Protein AF-A0A1N6PEX1-F1 (afdb_monomer_lite)

pLDDT: mean 84.76, std 14.22, range [42.59, 96.62]

Radius of gyration: 15.01 Å; chains: 1; bounding box: 24×38×49 Å

Foldseek 3Di:
DDDLQQPPQDPVQVVLLCVLCVVLVADPDPPHDPLNVVLSVQLSVVVSVPVSDSVSSNVVSNVVSVVVVVVVVVVVVVVVPD

Structure (mmCIF, N/CA/C/O backbone):
data_AF-A0A1N6PEX1-F1
#
_entry.id   AF-A0A1N6PEX1-F1
#
loop_
_atom_site.group_PDB
_atom_site.id
_atom_site.type_symbol
_atom_site.label_atom_id
_atom_site.label_alt_id
_atom_site.label_comp_id
_atom_site.label_asym_id
_atom_site.label_entity_id
_atom_site.label_seq_id
_atom_site.pdbx_PDB_ins_code
_atom_site.Cartn_x
_atom_site.Cartn_y
_atom_site.Cartn_z
_atom_site.occupancy
_atom_site.B_iso_or_equiv
_atom_site.auth_seq_id
_atom_site.auth_comp_id
_atom_site.auth_asym_id
_atom_site.auth_atom_id
_atom_site.pdbx_PDB_model_num
ATOM 1 N N . MET A 1 1 ? -1.014 29.399 9.642 1.00 42.59 1 MET A N 1
ATOM 2 C CA . MET A 1 1 ? 0.114 28.479 9.392 1.00 42.59 1 MET A CA 1
ATOM 3 C C . MET A 1 1 ? -0.420 27.084 9.664 1.00 42.59 1 MET A C 1
ATOM 5 O O . MET A 1 1 ? -0.749 26.809 10.808 1.00 42.59 1 MET A O 1
ATOM 9 N N . SER A 1 2 ? -0.687 26.302 8.615 1.00 43.53 2 SER A N 1
ATOM 10 C CA . SER A 1 2 ? -1.262 24.957 8.743 1.00 43.53 2 SER A CA 1
ATOM 11 C C . SER A 1 2 ? -0.208 24.053 9.361 1.00 43.53 2 SER A C 1
ATOM 13 O O . SER A 1 2 ? 0.873 23.916 8.798 1.00 43.53 2 SER A O 1
ATOM 15 N N . SER A 1 3 ? -0.480 23.491 10.532 1.00 50.59 3 SER A N 1
ATOM 16 C CA . SER A 1 3 ? 0.344 22.427 11.088 1.00 50.59 3 SER A CA 1
ATOM 17 C C . SER A 1 3 ? 0.251 21.255 10.113 1.00 50.59 3 SER A C 1
ATOM 19 O O . SER A 1 3 ? -0.816 20.653 10.003 1.00 50.59 3 SER A O 1
ATOM 21 N N . ASP A 1 4 ? 1.316 20.963 9.365 1.00 57.62 4 ASP A N 1
ATOM 22 C CA . ASP A 1 4 ? 1.425 19.719 8.604 1.00 57.62 4 ASP A CA 1
ATOM 23 C C . ASP A 1 4 ? 1.433 18.567 9.615 1.00 57.62 4 ASP A C 1
ATOM 25 O O . ASP A 1 4 ? 2.467 18.164 10.148 1.00 57.62 4 ASP A O 1
ATOM 29 N N . LEU A 1 5 ? 0.229 18.105 9.956 1.00 55.38 5 LEU A N 1
ATOM 30 C CA . LEU A 1 5 ? -0.056 16.991 10.850 1.00 55.38 5 LEU A CA 1
ATOM 31 C C . LEU A 1 5 ? 0.348 15.688 10.152 1.00 55.38 5 LEU A C 1
ATOM 33 O O . LEU A 1 5 ? -0.491 14.857 9.818 1.00 55.38 5 LEU A O 1
ATOM 37 N N . HIS A 1 6 ? 1.644 15.499 9.918 1.00 64.38 6 HIS A N 1
ATOM 38 C CA . HIS A 1 6 ? 2.175 14.174 9.648 1.00 64.38 6 HIS A CA 1
ATOM 39 C C . HIS A 1 6 ? 2.063 13.379 10.944 1.00 64.38 6 HIS A C 1
ATOM 41 O O . HIS A 1 6 ? 2.858 13.568 11.865 1.00 64.38 6 HIS A O 1
ATOM 47 N N . HIS A 1 7 ? 1.050 12.516 11.037 1.00 62.72 7 HIS A N 1
ATOM 48 C CA . HIS A 1 7 ? 0.957 11.578 12.148 1.00 62.72 7 HIS A CA 1
ATOM 49 C C . HIS A 1 7 ? 2.219 10.694 12.119 1.00 62.72 7 HIS A C 1
ATOM 51 O O . HIS A 1 7 ? 2.461 10.031 11.102 1.00 62.72 7 HIS A O 1
ATOM 57 N N . PRO A 1 8 ? 3.076 10.719 13.157 1.00 73.75 8 PRO A N 1
ATOM 58 C CA . PRO A 1 8 ? 4.259 9.872 13.181 1.00 73.75 8 PRO A CA 1
ATOM 59 C C . PRO A 1 8 ? 3.815 8.407 13.183 1.00 73.75 8 PRO A C 1
ATOM 61 O O . PRO A 1 8 ? 2.962 8.021 13.976 1.00 73.75 8 PRO A O 1
ATOM 64 N N . ILE A 1 9 ? 4.376 7.601 12.277 1.00 77.88 9 ILE A N 1
ATOM 65 C CA . ILE A 1 9 ? 4.028 6.182 12.146 1.00 77.88 9 ILE A CA 1
ATOM 66 C C . ILE A 1 9 ? 4.636 5.420 13.330 1.00 77.88 9 ILE A C 1
ATOM 68 O O . ILE A 1 9 ? 5.858 5.296 13.437 1.00 77.88 9 ILE A O 1
ATOM 72 N N . GLY A 1 10 ? 3.782 4.898 14.204 1.00 83.12 10 GLY A N 1
ATOM 73 C CA . GLY A 1 10 ? 4.147 4.007 15.300 1.00 83.12 10 GLY A CA 1
ATOM 74 C C . GLY A 1 10 ? 4.185 2.527 14.899 1.00 83.12 10 GLY A C 1
ATOM 75 O O . GLY A 1 10 ? 3.834 2.125 13.790 1.00 83.12 10 GLY A O 1
ATOM 76 N N . SER A 1 11 ? 4.581 1.666 15.838 1.00 80.94 11 SER A N 1
ATOM 77 C CA . SER A 1 11 ? 4.654 0.209 15.628 1.00 80.94 11 SER A CA 1
ATOM 78 C C . SER A 1 11 ? 3.292 -0.445 15.352 1.00 80.94 11 SER A C 1
ATOM 80 O O . SER A 1 11 ? 3.200 -1.400 14.573 1.00 80.94 11 SER A O 1
ATOM 82 N N . PHE A 1 12 ? 2.221 0.075 15.958 1.00 83.81 12 PHE A N 1
ATOM 83 C CA . PHE A 1 12 ? 0.851 -0.372 15.695 1.00 83.81 12 PHE A CA 1
ATOM 84 C C . PHE A 1 12 ? 0.413 -0.029 14.265 1.00 83.81 12 PHE A C 1
ATOM 86 O O . PHE A 1 12 ? -0.110 -0.888 13.553 1.00 83.81 12 PHE A O 1
ATOM 93 N N . ASP A 1 13 ? 0.735 1.180 13.806 1.00 87.44 13 ASP A N 1
ATOM 94 C CA . ASP A 1 13 ? 0.449 1.644 12.447 1.00 87.44 13 ASP A CA 1
ATOM 95 C C . ASP A 1 13 ? 1.158 0.772 11.405 1.00 87.44 13 ASP A C 1
ATOM 97 O O . ASP A 1 13 ? 0.547 0.342 10.427 1.00 87.44 13 ASP A O 1
ATOM 101 N N . ILE A 1 14 ? 2.422 0.406 11.660 1.00 89.12 14 ILE A N 1
ATOM 102 C CA . ILE A 1 14 ? 3.179 -0.532 10.815 1.00 89.12 14 ILE A CA 1
ATOM 103 C C . ILE A 1 14 ? 2.454 -1.876 10.696 1.00 89.12 14 ILE A C 1
ATOM 105 O O . ILE A 1 14 ? 2.432 -2.468 9.619 1.00 89.12 14 ILE A O 1
ATOM 109 N N . SER A 1 15 ? 1.836 -2.363 11.774 1.00 91.25 15 SER A N 1
ATOM 110 C CA . SER A 1 15 ? 1.100 -3.631 11.745 1.00 91.25 15 SER A CA 1
ATOM 111 C C . SER A 1 15 ? -0.163 -3.544 10.886 1.00 91.25 15 SER A C 1
ATOM 113 O O . SER A 1 15 ? -0.436 -4.478 10.128 1.00 91.25 15 SER A O 1
ATOM 115 N N . ILE A 1 16 ? -0.887 -2.421 10.937 1.00 91.38 16 ILE A N 1
ATOM 116 C CA . ILE A 1 16 ? -2.053 -2.167 10.077 1.00 91.38 16 ILE A CA 1
ATOM 117 C C . ILE A 1 16 ? -1.628 -2.072 8.609 1.00 91.38 16 ILE A C 1
ATOM 119 O O . ILE A 1 16 ? -2.203 -2.754 7.758 1.00 91.38 16 ILE A O 1
ATOM 123 N N . ILE A 1 17 ? -0.595 -1.276 8.321 1.00 92.69 17 ILE A N 1
ATOM 124 C CA . ILE A 1 17 ? -0.051 -1.085 6.970 1.00 92.69 17 ILE A CA 1
ATOM 125 C C . ILE A 1 17 ? 0.423 -2.422 6.394 1.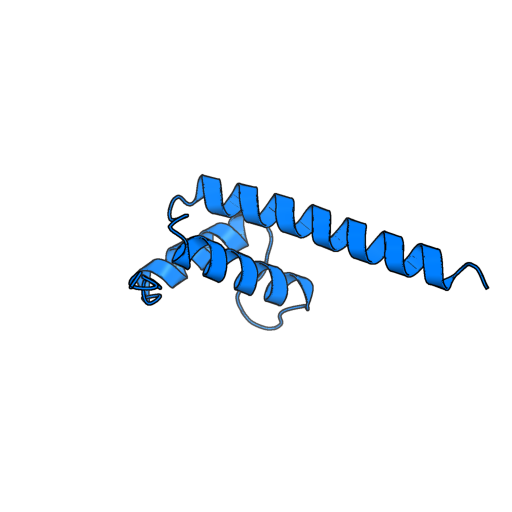00 92.69 17 ILE A C 1
ATOM 127 O O . ILE A 1 17 ? 0.045 -2.788 5.282 1.00 92.69 17 ILE A O 1
ATOM 131 N N . ARG A 1 18 ? 1.191 -3.196 7.168 1.00 93.81 18 ARG A N 1
ATOM 132 C CA . ARG A 1 18 ? 1.667 -4.522 6.762 1.00 93.81 18 ARG A CA 1
ATOM 133 C C . ARG A 1 18 ? 0.511 -5.471 6.459 1.00 93.81 18 ARG A C 1
ATOM 135 O O . ARG A 1 18 ? 0.574 -6.200 5.471 1.00 93.81 18 ARG A O 1
ATOM 142 N N . ASN A 1 19 ? -0.537 -5.470 7.284 1.00 93.75 19 ASN A N 1
ATOM 143 C CA . ASN A 1 19 ? -1.691 -6.334 7.049 1.00 93.75 19 ASN A CA 1
ATOM 144 C C . ASN A 1 19 ? -2.434 -5.931 5.766 1.00 93.75 19 ASN A C 1
ATOM 146 O O . ASN A 1 19 ? -2.762 -6.791 4.953 1.00 93.75 19 ASN A O 1
ATOM 150 N N . ALA A 1 20 ? -2.629 -4.628 5.542 1.00 95.12 20 ALA A N 1
ATOM 151 C CA . ALA A 1 20 ? -3.240 -4.121 4.317 1.00 95.12 20 ALA A CA 1
ATOM 152 C C . ALA A 1 20 ? -2.439 -4.523 3.066 1.00 95.12 20 ALA A C 1
ATOM 154 O O . ALA A 1 20 ? -3.015 -5.030 2.106 1.00 95.12 20 ALA A O 1
ATOM 155 N N . LEU A 1 21 ? -1.110 -4.378 3.100 1.00 95.25 21 LEU A N 1
ATOM 156 C CA . LEU A 1 21 ? -0.229 -4.780 2.000 1.00 95.25 21 LEU A CA 1
ATOM 157 C C . LEU A 1 21 ? -0.320 -6.280 1.714 1.00 95.25 21 LEU A C 1
ATOM 159 O O . LEU A 1 21 ? -0.499 -6.666 0.562 1.00 95.25 21 LEU A O 1
ATOM 163 N N . ARG A 1 22 ? -0.293 -7.120 2.754 1.00 94.94 22 ARG A N 1
ATOM 164 C CA . ARG A 1 22 ? -0.443 -8.574 2.608 1.00 94.94 22 ARG A CA 1
ATOM 165 C C . ARG A 1 22 ? -1.794 -8.957 1.998 1.00 94.94 22 ARG A C 1
ATOM 167 O O . ARG A 1 22 ? -1.839 -9.841 1.148 1.00 94.94 22 ARG A O 1
ATOM 174 N N . HIS A 1 23 ? -2.881 -8.303 2.407 1.00 95.31 23 HIS A N 1
ATOM 175 C CA . HIS A 1 23 ? -4.211 -8.536 1.830 1.00 95.31 23 HIS A CA 1
ATOM 176 C C . HIS A 1 23 ? -4.316 -8.091 0.367 1.00 95.31 23 HIS A C 1
ATOM 178 O O . HIS A 1 23 ? -5.026 -8.725 -0.407 1.00 95.31 23 HIS A O 1
ATOM 184 N N . ALA A 1 24 ? -3.586 -7.045 -0.014 1.00 93.81 24 ALA A N 1
ATOM 185 C CA . ALA A 1 24 ? -3.444 -6.595 -1.396 1.00 93.81 24 ALA A CA 1
ATOM 186 C C . ALA A 1 24 ? -2.451 -7.449 -2.221 1.00 93.81 24 ALA A C 1
ATOM 188 O O . ALA A 1 24 ? -2.246 -7.192 -3.401 1.00 93.81 24 ALA A O 1
ATOM 189 N N . GLY A 1 25 ? -1.836 -8.477 -1.621 1.00 94.00 25 GLY A N 1
ATOM 190 C CA . GLY A 1 25 ? -0.902 -9.383 -2.297 1.00 94.00 25 GLY A CA 1
ATOM 191 C C . GLY A 1 25 ? 0.550 -8.896 -2.350 1.00 94.00 25 GLY A C 1
ATOM 192 O O . GLY A 1 25 ? 1.377 -9.541 -2.990 1.00 94.00 25 GLY A O 1
ATOM 193 N N . PHE A 1 26 ? 0.883 -7.800 -1.665 1.00 94.56 26 PHE A N 1
ATOM 194 C CA . PHE A 1 26 ? 2.241 -7.258 -1.604 1.00 94.56 26 PHE A CA 1
ATOM 195 C C . PHE A 1 26 ? 3.066 -7.877 -0.483 1.00 94.56 26 PHE A C 1
ATOM 197 O O . PHE A 1 26 ? 2.570 -8.192 0.606 1.00 94.56 26 PHE A O 1
ATOM 204 N N . ARG A 1 27 ? 4.371 -7.987 -0.734 1.00 90.25 27 ARG A N 1
ATOM 205 C CA . ARG A 1 27 ? 5.349 -8.339 0.295 1.00 90.25 27 ARG A CA 1
ATOM 206 C C . ARG A 1 27 ? 5.735 -7.091 1.085 1.00 90.25 27 ARG A C 1
ATOM 208 O O . ARG A 1 27 ? 5.817 -5.992 0.546 1.00 90.25 27 ARG A O 1
ATOM 215 N N . TYR A 1 28 ? 6.014 -7.274 2.371 1.00 82.81 28 TYR A N 1
ATOM 216 C CA . TYR A 1 28 ? 6.526 -6.216 3.253 1.00 82.81 28 TYR A CA 1
ATOM 217 C C . TYR A 1 28 ? 7.812 -6.628 3.989 1.00 82.81 28 TYR A C 1
ATOM 219 O O . TYR A 1 28 ? 8.342 -5.883 4.805 1.00 82.81 28 TYR A O 1
ATOM 227 N N . GLU A 1 29 ? 8.327 -7.819 3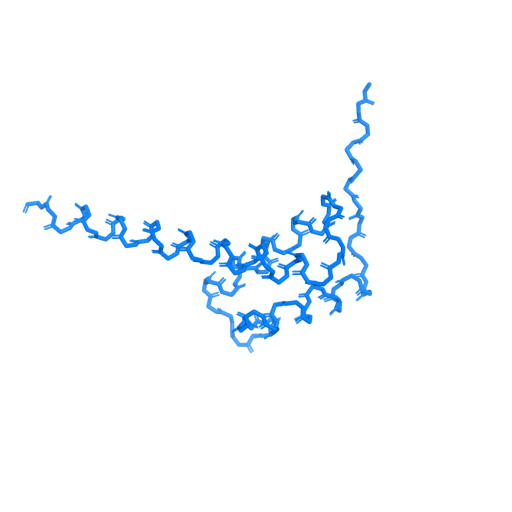.680 1.00 84.25 29 GLU A N 1
ATOM 228 C CA . GLU A 1 29 ? 9.577 -8.369 4.199 1.00 84.25 29 GLU A CA 1
ATOM 229 C C . GLU A 1 29 ? 10.462 -8.794 3.023 1.00 84.25 29 GLU A C 1
ATOM 231 O O . GLU A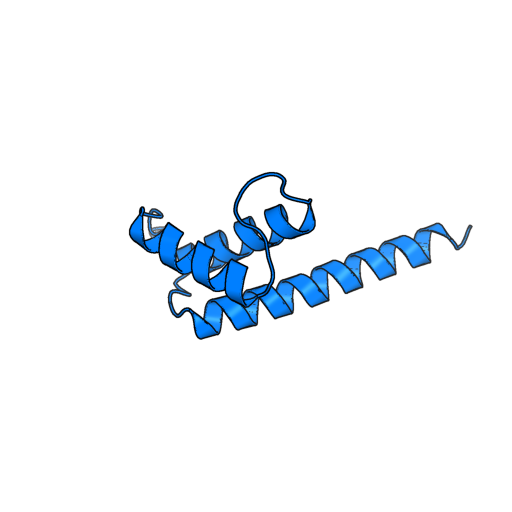 1 29 ? 9.960 -9.236 1.980 1.00 84.25 29 GLU A O 1
ATOM 236 N N . GLU A 1 30 ? 11.777 -8.632 3.181 1.00 78.75 30 GLU A N 1
ATOM 237 C CA . GLU A 1 30 ? 12.737 -8.887 2.112 1.00 78.75 30 GLU A CA 1
ATOM 238 C C . GLU A 1 30 ? 12.720 -10.345 1.614 1.00 78.75 30 GLU A C 1
ATOM 240 O O . GLU A 1 30 ? 12.394 -11.271 2.361 1.00 78.75 30 GLU A O 1
ATOM 245 N N . PRO A 1 31 ? 13.094 -10.581 0.343 1.00 81.38 31 PRO A N 1
ATOM 246 C CA . PRO A 1 31 ? 13.355 -9.591 -0.709 1.00 81.38 31 PRO A CA 1
ATOM 247 C C . PRO A 1 31 ? 12.075 -8.913 -1.231 1.00 81.38 31 PRO A C 1
ATOM 249 O O . PRO A 1 31 ? 11.068 -9.575 -1.476 1.00 81.38 31 PRO A O 1
ATOM 252 N N . LEU A 1 32 ? 12.148 -7.594 -1.449 1.00 87.69 32 LEU A N 1
ATOM 253 C CA . LEU A 1 32 ? 11.070 -6.779 -2.023 1.00 87.69 32 LEU A CA 1
ATOM 254 C C . LEU A 1 32 ? 11.388 -6.406 -3.472 1.00 87.69 32 LEU A C 1
ATOM 256 O O . LEU A 1 32 ? 12.484 -5.910 -3.758 1.00 87.69 32 LEU A O 1
ATOM 260 N N . CYS A 1 33 ? 10.427 -6.584 -4.380 1.00 90.75 33 CYS A N 1
ATOM 261 C CA . CYS A 1 33 ? 10.540 -6.021 -5.724 1.00 90.75 33 CYS A CA 1
ATOM 262 C C . CYS A 1 33 ? 10.227 -4.511 -5.715 1.00 90.75 33 CYS A C 1
ATOM 264 O O . CYS A 1 33 ? 9.787 -3.946 -4.712 1.00 90.75 33 CYS A O 1
ATOM 266 N N . GLU A 1 34 ? 10.471 -3.812 -6.827 1.00 90.69 34 GLU A N 1
ATOM 267 C CA . GLU A 1 34 ? 10.172 -2.373 -6.918 1.00 90.69 34 GLU A CA 1
ATOM 268 C C . GLU A 1 34 ? 8.692 -2.058 -6.683 1.00 90.69 34 GLU A C 1
ATOM 270 O O . GLU A 1 34 ? 8.378 -1.049 -6.046 1.00 90.69 34 GLU A O 1
ATOM 275 N N . LEU A 1 35 ? 7.800 -2.937 -7.150 1.00 92.12 35 LEU A N 1
ATOM 276 C CA . LEU A 1 35 ? 6.362 -2.783 -6.965 1.00 92.12 35 LEU A CA 1
ATOM 277 C C . LEU A 1 35 ? 5.978 -2.913 -5.484 1.00 92.12 35 LEU A C 1
ATOM 279 O O . LEU A 1 35 ? 5.252 -2.057 -4.988 1.00 92.12 35 LEU A O 1
ATOM 283 N N . ASP A 1 36 ? 6.545 -3.887 -4.760 1.00 93.94 36 ASP A N 1
ATOM 284 C CA . ASP A 1 36 ? 6.345 -4.037 -3.309 1.00 93.94 36 ASP A CA 1
ATOM 285 C C . ASP A 1 36 ? 6.803 -2.782 -2.549 1.00 93.94 36 ASP A C 1
ATOM 287 O O . ASP A 1 36 ? 6.080 -2.241 -1.709 1.00 93.94 36 ASP A O 1
ATOM 291 N N . ARG A 1 37 ? 7.996 -2.263 -2.879 1.00 93.31 37 ARG A N 1
ATOM 292 C CA . ARG A 1 37 ? 8.526 -1.033 -2.263 1.00 93.31 37 ARG A CA 1
ATOM 293 C C . ARG A 1 37 ? 7.642 0.178 -2.565 1.00 93.31 37 ARG A C 1
ATOM 295 O O . ARG A 1 37 ? 7.468 1.042 -1.706 1.00 93.31 37 ARG A O 1
ATOM 302 N N . GLY A 1 38 ? 7.114 0.269 -3.784 1.00 94.31 38 GLY A N 1
ATOM 303 C CA . GLY A 1 38 ? 6.192 1.328 -4.185 1.00 94.31 38 GLY A CA 1
ATOM 304 C C . GLY A 1 38 ? 4.864 1.253 -3.431 1.00 94.31 38 GLY A C 1
ATOM 305 O O . GLY A 1 38 ? 4.442 2.264 -2.867 1.00 94.31 38 GLY A O 1
ATOM 306 N N . ALA A 1 39 ? 4.276 0.058 -3.332 1.00 95.38 39 ALA A N 1
ATOM 307 C CA . ALA A 1 39 ? 3.042 -0.182 -2.591 1.00 95.38 39 ALA A CA 1
ATOM 308 C C . ALA A 1 39 ? 3.207 0.187 -1.111 1.00 95.38 39 ALA A C 1
ATOM 310 O O . ALA A 1 39 ? 2.379 0.909 -0.557 1.00 95.38 39 ALA A O 1
ATOM 311 N N . ALA A 1 40 ? 4.323 -0.216 -0.493 1.00 94.06 40 ALA A N 1
ATOM 312 C CA . ALA A 1 40 ? 4.651 0.127 0.887 1.00 94.06 40 ALA A CA 1
ATOM 313 C C . ALA A 1 40 ? 4.733 1.645 1.118 1.00 94.06 40 ALA A C 1
ATOM 315 O O . ALA A 1 40 ? 4.090 2.168 2.031 1.00 94.06 40 ALA A O 1
ATOM 316 N N . ARG A 1 41 ? 5.465 2.376 0.263 1.00 93.56 41 ARG A N 1
ATOM 317 C CA . ARG A 1 41 ? 5.553 3.846 0.346 1.00 93.56 41 ARG A CA 1
ATOM 318 C C . ARG A 1 41 ? 4.192 4.514 0.165 1.00 93.56 41 ARG A C 1
ATOM 320 O O . ARG A 1 41 ? 3.887 5.484 0.862 1.00 93.56 41 ARG A O 1
ATOM 327 N N . HIS A 1 42 ? 3.378 4.006 -0.760 1.00 95.62 42 HIS A N 1
ATOM 328 C CA . HIS A 1 42 ? 2.047 4.544 -1.005 1.00 95.62 42 HIS A CA 1
ATOM 329 C C . HIS A 1 42 ? 1.129 4.333 0.207 1.00 95.62 42 HIS A C 1
ATOM 331 O O . HIS A 1 42 ? 0.525 5.291 0.686 1.00 95.62 42 HIS A O 1
ATOM 337 N N . ALA A 1 43 ? 1.106 3.121 0.769 1.00 95.19 43 ALA A N 1
ATOM 338 C CA . ALA A 1 43 ? 0.328 2.795 1.963 1.00 95.19 43 ALA A CA 1
ATOM 339 C C . ALA A 1 43 ? 0.728 3.653 3.177 1.00 95.19 43 ALA A C 1
ATOM 341 O O . ALA A 1 43 ? -0.144 4.203 3.846 1.00 95.19 43 ALA A O 1
ATOM 342 N N . MET A 1 44 ? 2.031 3.841 3.423 1.00 93.69 44 MET A N 1
ATOM 343 C CA . MET A 1 44 ? 2.525 4.736 4.482 1.00 93.69 44 MET A CA 1
ATOM 344 C C . MET A 1 44 ? 2.053 6.179 4.285 1.00 93.69 44 MET A C 1
ATOM 346 O O . MET A 1 44 ? 1.594 6.817 5.229 1.00 93.69 44 MET A O 1
ATOM 350 N N . THR A 1 45 ? 2.129 6.682 3.050 1.00 93.56 45 THR A N 1
ATOM 351 C CA . THR A 1 45 ? 1.699 8.046 2.715 1.00 93.56 45 THR A CA 1
ATOM 352 C C . THR A 1 45 ? 0.202 8.235 2.953 1.00 93.56 45 THR A C 1
ATOM 354 O O . THR A 1 45 ? -0.212 9.260 3.490 1.00 93.56 45 THR A O 1
ATOM 357 N N . LEU A 1 46 ? -0.623 7.262 2.557 1.00 94.06 46 LEU A N 1
ATOM 358 C CA . LEU A 1 46 ? -2.069 7.292 2.790 1.00 94.06 46 LEU A CA 1
ATOM 359 C C . LEU A 1 46 ? -2.398 7.262 4.282 1.00 94.06 46 LEU A C 1
ATOM 361 O O . LEU A 1 46 ? -3.239 8.037 4.736 1.00 94.06 46 LEU A O 1
ATOM 365 N N . TYR A 1 47 ? -1.696 6.421 5.040 1.00 92.69 47 TYR A N 1
ATOM 366 C CA . TYR A 1 47 ? -1.866 6.335 6.484 1.00 92.69 47 TYR A CA 1
ATOM 367 C C . TYR A 1 47 ? -1.557 7.675 7.158 1.00 92.69 47 TYR A C 1
ATOM 369 O O . TYR A 1 47 ? -2.390 8.206 7.879 1.00 92.69 47 TYR A O 1
ATOM 377 N N . GLN A 1 48 ? -0.418 8.294 6.832 1.00 90.44 48 GLN A N 1
ATOM 378 C CA . GLN A 1 48 ? -0.050 9.619 7.350 1.00 90.44 48 GLN A CA 1
ATOM 379 C C . GLN A 1 48 ? -1.054 10.721 6.987 1.00 90.44 48 GLN A C 1
ATOM 381 O O . GLN A 1 48 ? -1.145 11.718 7.697 1.00 90.44 48 GLN A O 1
ATOM 386 N N . LYS A 1 49 ? -1.801 10.549 5.890 1.00 90.50 49 LYS A N 1
ATOM 387 C CA . LYS A 1 49 ? -2.861 11.462 5.436 1.00 90.50 49 LYS A CA 1
ATOM 388 C C . LYS A 1 49 ? -4.236 11.165 6.049 1.00 90.50 49 LYS A C 1
ATOM 390 O O . LYS A 1 49 ? -5.207 11.817 5.675 1.00 90.50 49 LYS A O 1
ATOM 395 N N . GLY A 1 50 ? -4.334 10.210 6.974 1.00 90.00 50 GLY A N 1
ATOM 396 C CA . GLY A 1 50 ? -5.561 9.907 7.714 1.00 90.00 50 GLY A CA 1
ATOM 397 C C . GLY A 1 50 ? -6.332 8.678 7.231 1.00 90.00 50 GLY A C 1
ATOM 398 O O . GLY A 1 50 ? -7.394 8.377 7.777 1.00 90.00 50 GLY A O 1
ATOM 399 N N . VAL A 1 51 ? -5.829 7.937 6.236 1.00 91.75 51 VAL A N 1
ATOM 400 C CA . VAL A 1 51 ? -6.472 6.696 5.771 1.00 91.75 51 VAL A CA 1
ATOM 401 C C . VAL A 1 51 ? -6.039 5.543 6.675 1.00 91.75 51 VAL A C 1
ATOM 403 O O . VAL A 1 51 ? -5.117 4.795 6.366 1.00 91.75 51 VAL A O 1
ATOM 406 N N . HIS A 1 52 ? -6.684 5.417 7.833 1.00 90.12 52 HIS A N 1
ATOM 407 C CA . HIS A 1 52 ? -6.312 4.413 8.841 1.00 90.12 52 HIS A CA 1
ATOM 408 C C . HIS A 1 52 ? -7.122 3.114 8.736 1.00 90.12 52 HIS A C 1
ATOM 410 O O . HIS A 1 52 ? -6.751 2.089 9.310 1.00 90.12 52 HIS A O 1
ATOM 416 N N . ARG A 1 53 ? -8.254 3.130 8.022 1.00 91.38 53 ARG A N 1
ATOM 417 C CA . ARG A 1 53 ? -9.112 1.949 7.893 1.00 91.38 53 ARG A CA 1
ATOM 418 C C . ARG A 1 53 ? -8.478 0.951 6.936 1.00 91.38 53 ARG A C 1
ATOM 420 O O . ARG A 1 53 ? -8.216 1.261 5.778 1.00 91.38 53 ARG A O 1
ATOM 427 N N . SER A 1 54 ? -8.302 -0.281 7.409 1.00 89.12 54 SER A N 1
ATOM 428 C CA . SER A 1 54 ? -7.648 -1.342 6.637 1.00 89.12 54 SER A CA 1
ATOM 429 C C . SER A 1 54 ? -8.307 -1.580 5.272 1.00 89.12 54 SER A C 1
ATOM 431 O O . SER A 1 54 ? -7.597 -1.662 4.277 1.00 89.12 54 SER A O 1
ATOM 433 N N . GLY A 1 55 ? -9.643 -1.606 5.187 1.00 93.19 55 GLY A N 1
ATOM 434 C CA . GLY A 1 55 ? -10.345 -1.789 3.907 1.00 93.19 55 GLY A CA 1
ATOM 435 C C . GLY A 1 55 ? -10.112 -0.655 2.899 1.00 93.19 55 GLY A C 1
ATOM 436 O O . GLY A 1 55 ? -9.972 -0.908 1.702 1.00 93.19 55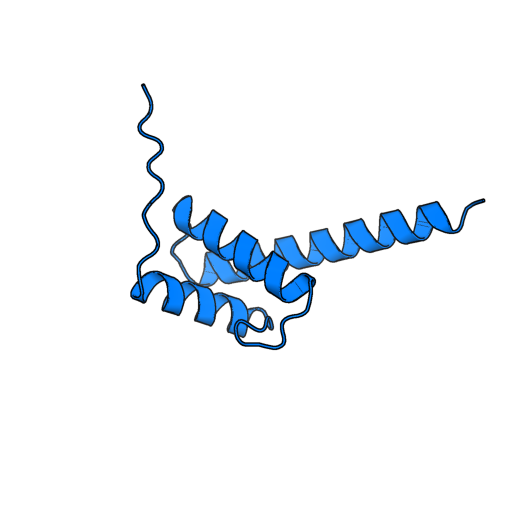 GLY A O 1
ATOM 437 N N . GLU A 1 56 ? -10.010 0.586 3.381 1.00 94.75 56 GLU A N 1
ATOM 438 C CA . GLU A 1 56 ? -9.723 1.758 2.545 1.00 94.75 56 GLU A CA 1
ATOM 439 C C . GLU A 1 56 ? -8.269 1.734 2.060 1.00 94.75 56 GLU A C 1
ATOM 441 O O . GLU A 1 56 ? -8.018 1.948 0.875 1.00 94.75 56 GLU A O 1
ATOM 446 N N . LEU A 1 57 ? -7.323 1.373 2.937 1.00 94.94 57 LEU A N 1
ATOM 447 C CA . LEU A 1 57 ? -5.917 1.172 2.570 1.00 94.94 57 LEU A CA 1
ATOM 448 C C . LEU A 1 57 ? -5.749 0.081 1.511 1.00 94.94 57 LEU A C 1
ATOM 450 O O . LEU A 1 57 ? -5.058 0.309 0.524 1.00 94.94 57 LEU A O 1
ATOM 454 N N . ILE A 1 58 ? -6.386 -1.081 1.690 1.00 96.56 58 ILE A N 1
ATOM 455 C CA . ILE A 1 58 ? -6.318 -2.195 0.728 1.00 96.56 58 ILE A CA 1
ATOM 456 C C . ILE A 1 58 ? -6.820 -1.734 -0.644 1.00 96.56 58 ILE A C 1
ATOM 458 O O . ILE A 1 58 ? -6.139 -1.920 -1.651 1.00 96.56 58 ILE A O 1
ATOM 462 N N . SER A 1 59 ? -7.988 -1.088 -0.678 1.00 96.62 59 SER A N 1
ATOM 463 C CA . SER A 1 59 ? -8.598 -0.615 -1.925 1.00 96.62 59 SER A CA 1
ATOM 464 C C . SER A 1 59 ? -7.724 0.427 -2.627 1.00 96.62 59 SER A C 1
ATOM 466 O O . SER A 1 59 ? -7.519 0.352 -3.837 1.00 96.62 59 SER A O 1
ATOM 468 N N . ALA A 1 60 ? -7.165 1.374 -1.871 1.00 96.06 60 ALA A N 1
ATOM 469 C CA . ALA A 1 60 ? -6.312 2.424 -2.414 1.00 96.06 60 ALA A CA 1
ATOM 470 C C . ALA A 1 60 ? -4.965 1.886 -2.924 1.00 96.06 60 ALA A C 1
ATOM 472 O O . ALA A 1 60 ? -4.495 2.307 -3.979 1.00 96.06 60 ALA A O 1
ATOM 473 N N . VAL A 1 61 ? -4.364 0.923 -2.219 1.00 96.50 61 VAL A N 1
ATOM 474 C CA . VAL A 1 61 ? -3.127 0.259 -2.653 1.00 96.50 61 VAL A CA 1
ATOM 475 C C . VAL A 1 61 ? -3.349 -0.549 -3.934 1.00 96.50 61 VAL A C 1
ATOM 477 O O . VAL A 1 61 ? -2.526 -0.452 -4.843 1.00 96.50 61 VAL A O 1
ATOM 480 N N . ASN A 1 62 ? -4.459 -1.286 -4.048 1.00 96.19 62 ASN A N 1
ATOM 481 C CA . ASN A 1 62 ? -4.804 -2.005 -5.280 1.00 96.19 62 ASN A CA 1
ATOM 482 C C . ASN A 1 62 ? -4.981 -1.041 -6.460 1.00 96.19 62 ASN A C 1
ATOM 484 O O . ASN A 1 62 ? -4.369 -1.232 -7.508 1.00 96.19 62 ASN A O 1
ATOM 488 N N . LEU A 1 63 ? -5.733 0.047 -6.262 1.00 96.25 63 LEU A N 1
ATOM 489 C CA . LEU A 1 63 ? -5.925 1.066 -7.294 1.00 96.25 63 LEU A CA 1
ATOM 490 C C . LEU A 1 63 ? -4.594 1.692 -7.739 1.00 96.25 63 LEU A C 1
ATOM 492 O O . LEU A 1 63 ? -4.365 1.899 -8.931 1.00 96.25 63 LEU A O 1
ATOM 496 N N . TRP A 1 64 ? -3.706 1.992 -6.790 1.00 96.31 64 TRP A N 1
ATOM 497 C CA . TRP A 1 64 ? -2.373 2.501 -7.098 1.00 96.31 64 TRP A CA 1
ATOM 498 C C . TRP A 1 64 ? -1.548 1.493 -7.907 1.00 96.31 64 TRP A C 1
ATOM 500 O O . TRP A 1 64 ? -0.869 1.880 -8.858 1.00 96.31 64 TRP A O 1
ATOM 510 N N . ALA A 1 65 ? -1.617 0.207 -7.560 1.00 94.44 65 ALA A N 1
ATOM 511 C CA . ALA A 1 65 ? -0.880 -0.839 -8.257 1.00 94.44 65 ALA A CA 1
ATOM 512 C C . ALA A 1 65 ? -1.349 -0.994 -9.707 1.00 94.44 65 ALA A C 1
ATOM 514 O O . ALA A 1 65 ? -0.511 -1.032 -10.611 1.00 94.44 65 ALA A O 1
ATOM 515 N N . ASP A 1 66 ? -2.663 -0.984 -9.940 1.00 93.50 66 ASP A N 1
ATOM 516 C CA . ASP A 1 66 ? -3.238 -0.999 -11.287 1.00 93.50 66 ASP A CA 1
ATOM 517 C C . ASP A 1 66 ? -2.705 0.179 -12.111 1.00 93.50 66 ASP A C 1
ATOM 519 O O . ASP A 1 66 ? -2.204 0.010 -13.226 1.00 93.50 66 ASP A O 1
ATOM 523 N N . GLN A 1 67 ? -2.724 1.386 -11.538 1.00 93.31 67 GLN A N 1
ATOM 524 C CA . GLN A 1 67 ? -2.205 2.588 -12.192 1.00 93.31 67 GLN A CA 1
ATOM 525 C C . GLN A 1 67 ? -0.702 2.499 -12.486 1.00 93.31 67 GLN A C 1
ATOM 527 O O . GLN A 1 67 ? -0.269 2.896 -13.571 1.00 93.31 67 GLN A O 1
ATOM 532 N N . ALA A 1 68 ? 0.094 1.962 -11.559 1.00 91.12 68 ALA A N 1
ATOM 533 C CA . ALA A 1 68 ? 1.529 1.773 -11.745 1.00 91.12 68 ALA A CA 1
ATOM 534 C C . ALA A 1 68 ? 1.827 0.792 -12.893 1.00 91.12 68 ALA A C 1
ATOM 536 O O . ALA A 1 68 ? 2.713 1.048 -13.715 1.00 91.12 68 ALA A O 1
ATOM 537 N N . VAL A 1 69 ? 1.052 -0.293 -12.998 1.00 88.94 69 VAL A N 1
ATOM 538 C CA . VAL A 1 69 ? 1.151 -1.259 -14.101 1.00 88.94 69 VAL A CA 1
ATOM 539 C C . VAL A 1 69 ? 0.768 -0.607 -15.429 1.00 88.94 69 VAL A C 1
ATOM 541 O O . VAL A 1 69 ? 1.538 -0.685 -16.388 1.00 88.94 69 VAL A O 1
ATOM 544 N N . PHE A 1 70 ? -0.361 0.106 -15.495 1.00 88.69 70 PHE A N 1
ATOM 545 C CA . PHE A 1 70 ? -0.776 0.805 -16.716 1.00 88.69 70 PHE A CA 1
ATOM 546 C C . PHE A 1 70 ? 0.237 1.862 -17.169 1.00 88.69 70 PHE A C 1
ATOM 548 O O . PHE A 1 70 ? 0.518 1.973 -18.364 1.00 88.69 70 PHE A O 1
ATOM 555 N N . ALA A 1 71 ? 0.808 2.629 -16.238 1.00 87.25 71 ALA A N 1
ATOM 556 C CA . ALA A 1 71 ? 1.839 3.614 -16.550 1.00 87.25 71 ALA A CA 1
ATOM 557 C C . ALA A 1 71 ? 3.090 2.949 -17.142 1.00 87.25 71 ALA A C 1
ATOM 559 O O . ALA A 1 71 ? 3.610 3.408 -18.160 1.00 87.25 71 ALA A O 1
ATOM 560 N N . ARG A 1 72 ? 3.529 1.825 -16.562 1.00 82.00 72 ARG A N 1
ATOM 561 C CA . ARG A 1 72 ? 4.667 1.053 -17.074 1.00 82.00 72 ARG A CA 1
ATOM 562 C C . ARG A 1 72 ? 4.409 0.519 -18.484 1.00 82.00 72 ARG A C 1
ATOM 564 O O . ARG A 1 72 ? 5.277 0.654 -19.341 1.00 82.00 72 ARG A O 1
ATOM 571 N N . LEU A 1 73 ? 3.219 -0.025 -18.742 1.00 82.06 73 LEU A N 1
ATOM 572 C CA . LEU A 1 73 ? 2.837 -0.523 -20.068 1.00 82.06 73 LEU A CA 1
ATOM 573 C C . LEU A 1 73 ? 2.830 0.589 -21.126 1.00 82.06 73 LEU A C 1
ATOM 575 O O . LEU A 1 73 ? 3.333 0.381 -22.229 1.00 82.06 73 LEU A O 1
ATOM 579 N N . LYS A 1 74 ? 2.323 1.783 -20.787 1.00 80.00 74 LYS A N 1
ATOM 580 C CA . LYS A 1 74 ? 2.364 2.944 -21.692 1.00 80.00 74 LYS A CA 1
ATOM 581 C C . LYS A 1 74 ? 3.797 3.326 -22.060 1.00 80.00 74 LYS A C 1
ATOM 583 O O . LYS A 1 74 ? 4.081 3.499 -23.242 1.00 80.00 74 LYS A O 1
ATOM 588 N N . ILE A 1 75 ? 4.700 3.389 -21.082 1.00 77.00 75 ILE A N 1
ATOM 589 C CA . ILE A 1 75 ? 6.117 3.692 -21.329 1.00 77.00 75 ILE A CA 1
ATOM 590 C C . ILE A 1 75 ? 6.738 2.626 -22.240 1.00 77.00 75 ILE A C 1
ATOM 592 O O . ILE A 1 75 ? 7.369 2.967 -23.236 1.00 77.00 75 ILE A O 1
ATOM 596 N N . SER A 1 76 ? 6.507 1.339 -21.961 1.00 73.06 76 SER A N 1
ATOM 597 C CA . SER A 1 76 ? 7.022 0.252 -22.801 1.00 73.06 76 SER A CA 1
ATOM 598 C C . SER A 1 76 ? 6.513 0.328 -24.244 1.00 73.06 76 SER A C 1
ATOM 600 O O . SER A 1 76 ? 7.303 0.138 -25.161 1.00 73.06 76 SER A O 1
ATOM 602 N N . SER A 1 77 ? 5.238 0.674 -24.456 1.00 67.38 77 SER A N 1
ATOM 603 C CA . SER A 1 77 ? 4.666 0.823 -25.803 1.00 67.38 77 SER A CA 1
ATOM 604 C C . SER A 1 77 ? 5.252 1.995 -26.600 1.00 67.38 77 SER A C 1
ATOM 606 O O . SER A 1 77 ? 5.370 1.904 -27.820 1.00 67.38 77 SER A O 1
ATOM 608 N N . GLN A 1 78 ? 5.658 3.078 -25.924 1.00 61.06 78 GLN A N 1
ATOM 609 C CA . GLN A 1 78 ? 6.290 4.237 -26.563 1.00 61.06 78 GLN A CA 1
ATOM 610 C C . GLN A 1 78 ? 7.739 3.959 -26.975 1.00 61.06 78 GLN A C 1
ATOM 612 O O . GLN A 1 78 ? 8.189 4.489 -27.983 1.00 61.06 78 GLN A O 1
ATOM 617 N N . VAL A 1 79 ? 8.458 3.111 -26.236 1.00 58.75 79 VAL A N 1
ATOM 618 C CA . VAL A 1 79 ? 9.861 2.769 -26.534 1.00 58.75 79 VAL A CA 1
ATOM 619 C C . VAL A 1 79 ? 9.991 1.841 -27.751 1.00 58.75 79 VAL A C 1
ATOM 621 O O . VAL A 1 79 ? 11.013 1.864 -28.427 1.00 58.75 79 VAL A O 1
ATOM 624 N N . THR A 1 80 ? 8.962 1.054 -28.075 1.00 57.06 80 THR A N 1
ATOM 625 C CA . THR A 1 80 ? 8.941 0.176 -29.264 1.00 57.06 80 THR A CA 1
ATOM 626 C C . THR A 1 80 ? 8.561 0.867 -30.576 1.00 57.06 80 THR A C 1
ATOM 628 O O . THR A 1 80 ? 8.656 0.238 -31.625 1.00 57.06 80 THR A O 1
ATOM 631 N N . SER A 1 81 ? 8.145 2.135 -30.541 1.00 52.00 81 SER A N 1
ATOM 632 C CA . SER A 1 81 ? 7.869 2.934 -31.740 1.00 52.00 81 SER A CA 1
ATOM 633 C C . SER A 1 81 ? 9.071 3.831 -32.047 1.00 52.00 81 SER A C 1
ATOM 635 O O . SER A 1 81 ? 9.055 5.017 -31.718 1.00 52.00 81 SER A O 1
ATOM 637 N N . LEU A 1 82 ? 10.121 3.255 -3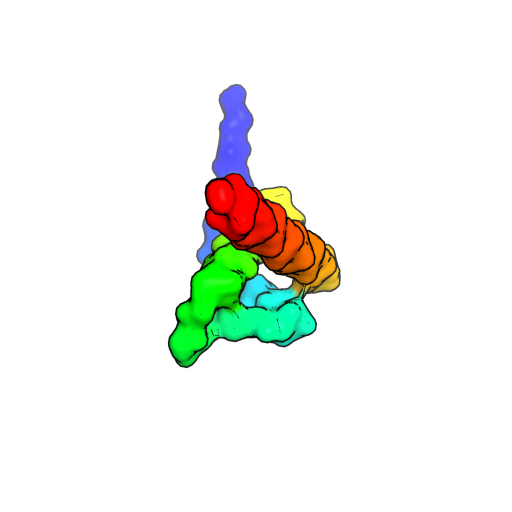2.636 1.00 45.47 82 LEU A N 1
ATOM 638 C CA . LEU A 1 82 ? 11.268 3.964 -33.218 1.00 45.47 82 LEU A CA 1
ATOM 639 C C . LEU A 1 82 ? 11.498 3.483 -34.650 1.00 45.47 82 LEU A C 1
ATOM 641 O O . LEU A 1 82 ? 11.472 2.249 -34.855 1.00 45.47 82 LEU A O 1
#

Sequence (82 aa):
MSSDLHHPIGSFDISIIRNALRHAGFRYEEPLCELDRGAARHAMTLYQKGVHRSGELISAVNLWADQAVFARLKISSQVTSL

Secondary structure (DSSP, 8-state):
----------HHHHHHHHHHHHHTT---SSS--HHHHHHHHHHHHHHHTT---HHHHHHHHHHHHHHHHHHHHHHHHHHT--

=== Feature glossary ===
Key to the feature types in this record:

Secondary structure (8-state, DSSP). Secondary structure is the local, repeating backbone conformation. DSSP classifies it into eight states by reading the hydrogen-bond network: three helix types (H, G, I), two β types (E, B), two non-regular types (T, S), and unstructured coil (-).

Backbone torsions (φ/ψ). Backbone dihedral angles. Every residue except chain termini has a φ (preceding-C → N → Cα → C) and a ψ (N → Cα → C → next-N). They are reported in degrees following the IUPAC sign convention. Secondary structure is essentially a statement about which (φ, ψ) basin each residue occupies.

Predicted aligned error. Predicted Aligned Error (PAE) is an AlphaFold confidence matrix: entry (i, j) is the expected error in the position of residue j, in ångströms, when the prediction is superimposed on the true structure at residue i. Low PAE within a block of residues means that block is internally rigid and well-predicted; high PAE between two blocks means their relative placement is uncertain even if each block individually is confident.

B-factor. B-factor (Debye–Waller factor) reflects atomic displacement in the crystal lattice. It is an experimental observable (units Å²), not a prediction; low values mean the atom is pinned down, high values mean it moves or is heterogeneous across the crystal.

Secondary structure (3-state, P-SEA). Three-state secondary structure (P-SEA) collapses the eight DSSP classes into helix (a), strand (b), and coil (c). P-SEA assigns these from Cα geometry alone — distances and angles — without requiring backbone oxygens, so it works on any Cα trace.

Sequence. Primary structure: the covalent order of the twenty standard amino acids along the backbone. Two proteins with the same sequence will (almost always) fold to the same structure; two with 30% identity often share a fold but not the details.

pLDDT. pLDDT is the predicted lDDT-Cα score: AlphaFold's confidence that the local environment of each residue (all inter-atomic distances within 15 Å) is correctly placed. It is a per-residue number between 0 and 100, with higher meaning more reliable.

InterPro / GO / CATH / organism. Functional annotations link the protein to curated databases. InterPro entries identify conserved domains and families by matching the sequence against member-database signatures (Pfam, PROSITE, CDD, …). Gene Ontology (GO) terms describe molecular function, biological process, and cellular component in a controlled vocabulary. CATH places the structure in a hierarchical fold classification (Class/Architecture/Topology/Homologous-superfamily). The organism is the source species.

Contact-map, Ramachandran, and PAE plots. Three diagnostic plots accompany the record. The Cα contact map visualizes the tertiary structure as a 2D adjacency matrix (8 Å cutoff, sequence-local contacts suppressed). T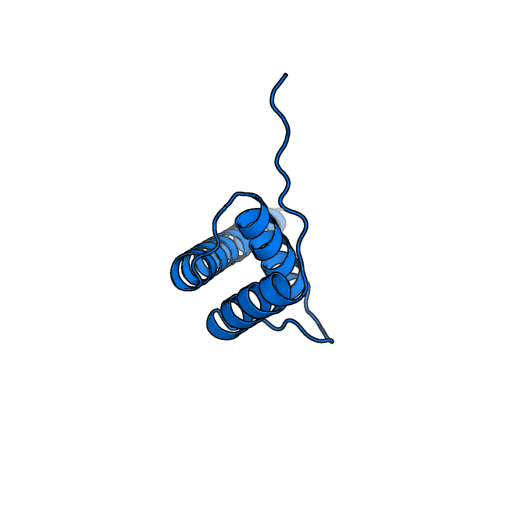he Ramachandran plot shows the distribution of backbone (φ, ψ) torsions, with points in the α and β basins reflecting secondary structure content. The PAE plot shows AlphaFold's inter-residue confidence as a color matrix.

mmCIF coordinates. The mmCIF table is the protein's shape written out atom by atom. For each backbone N, Cα, C, and carbonyl O, it records an (x, y, z) coordinate triple in Å plus the residue type, chain letter, and residue number.

Radius of gyration, Cα contacts, bounding box. Three whole-structure scalars: the radius of gyration (RMS distance of Cα from centroid, in Å), the count of Cα–Cα contacts (pairs closer than 8 Å and separated by more than four residues in sequence — i.e. tertiary, not local, contacts), and the bounding-box dimensions. Together they distinguish compact globular folds from extended fibres or disordered chains.

Foldseek 3Di. The Foldseek 3Di string encodes local tertiary geometry as a 20-letter alphabet — one character per residue — derived from the relative positions of nearby Cα atoms. Unlike the amino-acid sequence, 3Di is a direct function of the 3D structure, so two proteins with the same fold have similar 3Di strings even at low sequence identity.

Rendered structure images. Six rendered views show the 3D structure from the faces of a cube — i.e. along ±x, ±y, ±z. Rendering representation is drawn randomly per protein from cartoon (secondary-structure ribbons), sticks (backbone bonds), or molecular surface; coloring is either N→C rainbow (blue at the N-terminus through red at the C-terminus) or one color per chain.

Nearest PDB structures. The Foldseek neighbor list gives the closest experimentally determined structures in the PDB, ranked by structural alignment. TM-score near 1 means near-identical fold; near 0.3 means only rough topology match. This is how one finds what a novel AlphaFold prediction most resembles in the solved-structure universe.

Solvent-accessible surface area. SASA measures how much of the protein is reachable by solvent. It is computed by rolling a water-sized probe over the atomic surface and summing the exposed area (Å²). Per-residue SASA distinguishes core (buried, low SASA) from surface (exposed, high SASA) residues; total SASA is a whole-molecule size measure.